Protein AF-A0AA92VD18-F1 (afdb_monomer_lite)

Radius of gyration: 21.06 Å; chains: 1; bounding box: 33×43×44 Å

Structure (mmCIF, N/CA/C/O backbone):
data_AF-A0AA92VD18-F1
#
_entry.id   AF-A0AA92VD18-F1
#
loop_
_atom_site.group_PDB
_atom_site.id
_atom_site.type_symbol
_atom_site.label_atom_id
_atom_site.label_alt_id
_atom_site.label_comp_id
_atom_site.label_asym_id
_atom_site.label_entity_id
_atom_site.label_seq_id
_atom_site.pdbx_PDB_ins_code
_atom_site.Cartn_x
_atom_site.Cartn_y
_atom_site.Cartn_z
_atom_site.occupancy
_atom_site.B_iso_or_equiv
_atom_site.auth_seq_id
_atom_site.auth_comp_id
_atom_site.auth_asym_id
_atom_site.auth_atom_id
_atom_site.pdbx_PDB_model_num
ATOM 1 N N . MET A 1 1 ? -2.225 -33.750 -19.360 1.00 49.34 1 MET A N 1
ATOM 2 C CA . MET A 1 1 ? -2.271 -32.661 -20.359 1.00 49.34 1 MET A CA 1
ATOM 3 C C . MET A 1 1 ? -1.394 -31.536 -19.842 1.00 49.34 1 MET A C 1
ATOM 5 O O . MET A 1 1 ? -1.576 -31.154 -18.693 1.00 49.34 1 MET A O 1
ATOM 9 N N . ALA A 1 2 ? -0.412 -31.080 -20.618 1.00 71.12 2 ALA A N 1
ATOM 10 C CA . ALA A 1 2 ? 0.384 -29.910 -20.256 1.00 71.12 2 ALA A CA 1
ATOM 11 C C . ALA A 1 2 ? -0.450 -28.645 -20.511 1.00 71.12 2 ALA A C 1
ATOM 13 O O . ALA A 1 2 ? -1.105 -28.548 -21.546 1.00 71.12 2 ALA A O 1
ATOM 14 N N . ILE A 1 3 ? -0.458 -27.706 -19.565 1.00 66.31 3 ILE A N 1
ATOM 15 C CA . ILE A 1 3 ? -1.037 -26.378 -19.785 1.00 66.31 3 ILE A CA 1
ATOM 16 C C . ILE A 1 3 ? 0.007 -25.605 -20.588 1.00 66.31 3 ILE A C 1
ATOM 18 O O . ILE A 1 3 ? 1.111 -25.381 -20.093 1.00 66.31 3 ILE A O 1
ATOM 22 N N . GLU A 1 4 ? -0.310 -25.242 -21.829 1.00 65.69 4 GLU A N 1
ATOM 23 C CA . GLU A 1 4 ? 0.524 -24.331 -22.611 1.00 65.69 4 GLU A CA 1
ATOM 24 C C . GLU A 1 4 ? 0.682 -23.025 -21.824 1.00 65.69 4 GLU A C 1
ATOM 26 O O . GLU A 1 4 ? -0.279 -22.277 -21.625 1.00 65.69 4 GLU A O 1
ATOM 31 N N . PHE A 1 5 ? 1.894 -22.757 -21.335 1.00 63.78 5 PHE A N 1
ATOM 32 C CA . PHE A 1 5 ? 2.228 -21.462 -20.763 1.00 63.78 5 PHE A CA 1
ATOM 33 C C . PHE A 1 5 ? 2.185 -20.442 -21.902 1.00 63.78 5 PHE A C 1
ATOM 35 O O . PHE A 1 5 ? 3.153 -20.278 -22.642 1.00 63.78 5 PHE A O 1
ATOM 42 N N . LYS A 1 6 ? 1.050 -19.751 -22.062 1.00 66.81 6 LYS A N 1
ATOM 43 C CA . LYS A 1 6 ? 1.021 -18.496 -22.818 1.00 66.81 6 LYS A CA 1
ATOM 44 C C . LYS A 1 6 ? 2.092 -17.601 -22.206 1.00 66.81 6 LYS A C 1
ATOM 46 O O . LYS A 1 6 ? 2.057 -17.327 -21.007 1.00 66.81 6 LYS A O 1
ATOM 51 N N . THR A 1 7 ? 3.073 -17.222 -23.018 1.00 72.50 7 THR A N 1
ATOM 52 C CA . THR A 1 7 ? 4.186 -16.361 -22.618 1.00 72.50 7 THR A CA 1
ATOM 53 C C . THR A 1 7 ? 3.649 -15.151 -21.865 1.00 72.50 7 THR A C 1
ATOM 55 O O . THR A 1 7 ? 2.747 -14.472 -22.361 1.00 72.50 7 THR A O 1
ATOM 58 N N . ILE A 1 8 ? 4.181 -14.905 -20.665 1.00 74.88 8 ILE A N 1
ATOM 59 C CA . ILE A 1 8 ? 3.827 -13.729 -19.866 1.00 74.88 8 ILE A CA 1
ATOM 60 C C . ILE A 1 8 ? 4.095 -12.497 -20.739 1.00 74.88 8 ILE A C 1
ATOM 62 O O . ILE A 1 8 ? 5.206 -12.374 -21.256 1.00 74.88 8 ILE A O 1
ATOM 66 N N . PRO A 1 9 ? 3.109 -11.610 -20.958 1.00 71.19 9 PRO A N 1
ATOM 67 C CA . PRO A 1 9 ? 3.334 -10.413 -21.750 1.00 71.19 9 PRO A CA 1
ATOM 68 C C . PRO A 1 9 ? 4.320 -9.511 -21.006 1.00 71.19 9 PRO A C 1
ATOM 70 O O . PRO A 1 9 ? 4.026 -9.014 -19.920 1.00 71.19 9 PRO A O 1
ATOM 73 N N . VAL A 1 10 ? 5.503 -9.329 -21.591 1.00 79.56 10 VAL A N 1
ATOM 74 C CA . VAL A 1 10 ? 6.549 -8.448 -21.064 1.00 79.56 10 VAL A CA 1
ATOM 75 C C . VAL A 1 10 ? 6.515 -7.137 -21.845 1.00 79.56 10 VAL A C 1
ATOM 77 O O . VAL A 1 10 ? 6.393 -7.134 -23.073 1.00 79.56 10 VAL A O 1
ATOM 80 N N . LEU A 1 11 ? 6.600 -6.012 -21.135 1.00 83.25 11 LEU A N 1
ATOM 81 C CA . LEU A 1 11 ? 6.775 -4.705 -21.763 1.00 83.25 11 LEU A CA 1
ATOM 82 C C . LEU A 1 11 ? 8.206 -4.597 -22.297 1.00 83.25 11 LEU A C 1
ATOM 84 O O . LEU A 1 11 ? 9.152 -5.004 -21.628 1.00 83.25 11 LEU A O 1
ATOM 88 N N . HIS A 1 12 ? 8.368 -4.032 -23.490 1.00 86.00 12 HIS A N 1
ATOM 89 C CA . HIS A 1 12 ? 9.673 -3.852 -24.123 1.00 86.00 12 HIS A CA 1
ATOM 90 C C . HIS A 1 12 ? 9.880 -2.389 -24.526 1.00 86.00 12 HIS A C 1
ATOM 92 O O . HIS A 1 12 ? 8.917 -1.653 -24.756 1.00 86.00 12 HIS A O 1
ATOM 98 N N . GLY A 1 13 ? 11.147 -1.980 -24.635 1.00 87.44 13 GLY A N 1
ATOM 99 C CA . GLY A 1 13 ? 11.537 -0.661 -25.132 1.00 87.44 13 GLY A CA 1
ATOM 100 C C . GLY A 1 13 ? 10.982 0.495 -24.298 1.00 87.44 13 GLY A C 1
ATOM 101 O O . GLY A 1 13 ? 10.969 0.448 -23.069 1.00 87.44 13 GLY A O 1
ATOM 102 N N . GLU A 1 14 ? 10.507 1.536 -24.978 1.00 83.56 14 GLU A N 1
ATOM 103 C CA . GLU A 1 14 ? 10.033 2.779 -24.357 1.00 83.56 14 GLU A CA 1
ATOM 104 C C . GLU A 1 14 ? 8.864 2.562 -23.378 1.00 83.56 14 GLU A C 1
ATOM 106 O O . GLU A 1 14 ? 8.792 3.206 -22.333 1.00 83.56 14 GLU A O 1
ATOM 111 N N . ALA A 1 15 ? 7.974 1.607 -23.665 1.00 82.44 15 ALA A N 1
ATOM 112 C CA . ALA A 1 15 ? 6.853 1.283 -22.784 1.00 82.44 15 ALA A CA 1
ATOM 113 C C . ALA A 1 15 ? 7.314 0.660 -21.456 1.00 82.44 15 ALA A C 1
ATOM 115 O O . ALA A 1 15 ? 6.704 0.909 -20.417 1.00 82.44 15 ALA A O 1
ATOM 116 N N . ALA A 1 16 ? 8.395 -0.127 -21.483 1.00 88.06 16 ALA A N 1
ATOM 117 C CA . ALA A 1 16 ? 8.988 -0.683 -20.271 1.00 88.06 16 ALA A CA 1
ATOM 118 C C . ALA A 1 16 ? 9.652 0.413 -19.430 1.00 88.06 16 ALA A C 1
ATOM 120 O O . ALA A 1 16 ? 9.433 0.463 -18.225 1.00 88.06 16 ALA A O 1
ATOM 121 N N . ALA A 1 17 ? 10.397 1.320 -20.071 1.00 87.12 17 ALA A N 1
ATOM 122 C CA . ALA A 1 17 ? 11.062 2.430 -19.389 1.00 87.12 17 ALA A CA 1
ATOM 123 C C . ALA A 1 17 ? 10.054 3.336 -18.660 1.00 87.12 17 ALA A C 1
ATOM 125 O O . ALA A 1 17 ? 10.176 3.546 -17.457 1.00 87.12 17 ALA A O 1
ATOM 126 N N . ARG A 1 18 ? 8.986 3.758 -19.351 1.00 88.00 18 ARG A N 1
ATOM 127 C CA . ARG A 1 18 ? 7.921 4.583 -18.752 1.00 88.00 18 ARG A CA 1
ATOM 128 C C . ARG A 1 18 ? 7.206 3.890 -17.592 1.00 88.00 18 ARG A C 1
ATOM 130 O O . ARG A 1 18 ? 6.790 4.546 -16.642 1.00 88.00 18 ARG A O 1
ATOM 137 N N . PHE A 1 19 ? 7.023 2.571 -17.674 1.00 88.00 19 PHE A N 1
ATOM 138 C CA . PHE A 1 19 ? 6.414 1.804 -16.589 1.00 88.00 19 PHE A CA 1
ATOM 139 C C . PHE A 1 19 ? 7.299 1.796 -15.340 1.00 88.00 19 PHE A C 1
ATOM 141 O O . PHE A 1 19 ? 6.784 1.971 -14.239 1.00 88.00 19 PHE A O 1
ATOM 148 N N . VAL A 1 20 ? 8.612 1.614 -15.512 1.00 87.75 20 VAL A N 1
ATOM 149 C CA . VAL A 1 20 ? 9.577 1.626 -14.405 1.00 87.75 20 VAL A CA 1
ATOM 150 C C . VAL A 1 20 ? 9.625 3.006 -13.751 1.00 87.75 20 VAL A C 1
ATOM 152 O O . VAL A 1 20 ? 9.440 3.093 -12.545 1.00 87.75 20 VAL A O 1
ATOM 155 N N . GLU A 1 21 ? 9.733 4.080 -14.534 1.00 89.12 21 GLU A N 1
ATOM 156 C CA . GLU A 1 21 ? 9.736 5.454 -14.006 1.00 89.12 21 GLU A CA 1
ATOM 157 C C . GLU A 1 21 ? 8.458 5.774 -13.213 1.00 89.12 21 GLU A C 1
ATOM 159 O O . GLU A 1 21 ? 8.518 6.275 -12.091 1.00 89.12 21 GLU A O 1
ATOM 164 N N . ALA A 1 22 ? 7.286 5.420 -13.749 1.00 85.00 22 ALA A N 1
ATOM 165 C CA . ALA A 1 22 ? 6.018 5.620 -13.050 1.00 85.00 22 ALA A CA 1
ATOM 166 C C . ALA A 1 22 ? 5.911 4.774 -11.768 1.00 85.00 22 ALA A C 1
ATOM 168 O O . ALA A 1 22 ? 5.315 5.213 -10.778 1.00 85.00 22 ALA A O 1
ATOM 169 N N . ALA A 1 23 ? 6.466 3.559 -11.779 1.00 86.12 23 ALA A N 1
ATOM 170 C CA . ALA A 1 23 ? 6.507 2.692 -10.610 1.00 86.12 23 ALA A CA 1
ATOM 171 C C . ALA A 1 23 ? 7.443 3.250 -9.527 1.00 86.12 23 ALA A C 1
ATOM 173 O O . ALA A 1 23 ? 7.069 3.240 -8.353 1.00 86.12 23 ALA A O 1
ATOM 174 N N . ASP A 1 24 ? 8.600 3.782 -9.915 1.00 87.31 24 ASP A N 1
ATOM 175 C CA . ASP A 1 24 ? 9.569 4.398 -9.009 1.00 87.31 24 ASP A CA 1
ATOM 176 C C . ASP A 1 24 ? 9.007 5.686 -8.395 1.00 87.31 24 ASP A C 1
ATOM 178 O O . ASP A 1 24 ? 9.032 5.846 -7.176 1.00 87.31 24 ASP A O 1
ATOM 182 N N . GLU A 1 25 ? 8.359 6.550 -9.180 1.00 84.31 25 GLU A N 1
ATOM 183 C CA . GLU A 1 25 ? 7.666 7.725 -8.641 1.00 84.31 25 GLU A CA 1
ATOM 184 C C . GLU A 1 25 ? 6.557 7.356 -7.643 1.00 84.31 25 GLU A C 1
ATOM 186 O O . GLU A 1 25 ? 6.359 8.026 -6.623 1.00 84.31 25 GLU A O 1
ATOM 191 N N . ALA A 1 26 ? 5.788 6.305 -7.938 1.00 82.75 26 ALA A N 1
ATOM 192 C CA . ALA A 1 26 ? 4.754 5.812 -7.034 1.00 82.75 26 ALA A CA 1
ATOM 193 C C . ALA A 1 26 ? 5.363 5.221 -5.754 1.00 82.75 26 ALA A C 1
ATOM 195 O O . ALA A 1 26 ? 4.774 5.352 -4.677 1.00 82.75 26 ALA A O 1
ATOM 196 N N . LEU A 1 27 ? 6.541 4.601 -5.862 1.00 78.56 27 LEU A N 1
ATOM 197 C CA . LEU A 1 27 ? 7.301 4.079 -4.735 1.00 78.56 27 LEU A CA 1
ATOM 198 C C . LEU A 1 27 ? 7.852 5.206 -3.856 1.00 78.56 27 LEU A C 1
ATOM 200 O O . LEU A 1 27 ? 7.720 5.129 -2.639 1.00 78.56 27 LEU A O 1
ATOM 204 N N . GLU A 1 28 ? 8.391 6.277 -4.430 1.00 78.81 28 GLU A N 1
ATOM 205 C CA . GLU A 1 28 ? 8.854 7.446 -3.669 1.00 78.81 28 GLU A CA 1
ATOM 206 C C . GLU A 1 28 ? 7.701 8.150 -2.942 1.00 78.81 28 GLU A C 1
ATOM 208 O O . GLU A 1 28 ? 7.831 8.599 -1.802 1.00 78.81 28 GLU A O 1
ATOM 213 N N . LYS A 1 29 ? 6.519 8.179 -3.565 1.00 75.69 29 LYS A N 1
ATOM 214 C CA . LYS A 1 29 ? 5.287 8.714 -2.968 1.00 75.69 29 LYS A CA 1
ATOM 215 C C . LYS A 1 29 ? 4.603 7.706 -2.025 1.00 75.69 29 LYS A C 1
ATOM 217 O O . LYS A 1 29 ? 3.594 8.040 -1.397 1.00 75.69 29 LYS A O 1
ATOM 222 N N . ARG A 1 30 ? 5.139 6.486 -1.855 1.00 65.88 30 ARG A N 1
ATOM 223 C CA . ARG A 1 30 ? 4.609 5.436 -0.963 1.00 65.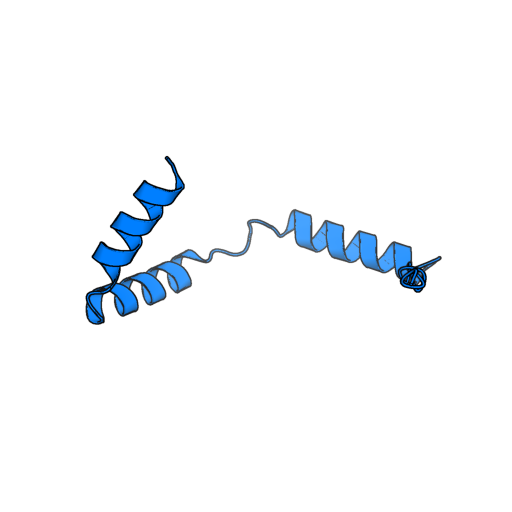88 30 ARG A CA 1
ATOM 224 C C . ARG A 1 30 ? 4.896 5.780 0.501 1.00 65.88 30 ARG A C 1
ATOM 226 O O . ARG A 1 30 ? 5.753 5.204 1.159 1.00 65.88 30 ARG A O 1
ATOM 233 N N . GLY A 1 31 ? 4.138 6.732 1.019 1.00 64.81 31 GLY A N 1
ATOM 234 C CA . GLY A 1 31 ? 4.264 7.223 2.391 1.00 64.81 31 GLY A CA 1
ATOM 235 C C . GLY A 1 31 ? 3.724 8.636 2.578 1.00 64.81 31 GLY A C 1
ATOM 236 O O . GLY A 1 31 ? 3.446 9.033 3.703 1.00 64.81 31 GLY A O 1
ATOM 237 N N . THR A 1 32 ? 3.510 9.376 1.486 1.00 66.44 32 THR A N 1
ATOM 238 C CA . THR A 1 32 ? 2.899 10.714 1.525 1.00 66.44 32 THR A CA 1
ATOM 239 C C . THR A 1 32 ? 1.377 10.663 1.651 1.00 66.44 32 THR A C 1
ATOM 241 O O . THR A 1 32 ? 0.752 11.655 2.020 1.00 66.44 32 THR A O 1
ATOM 244 N N . ILE A 1 33 ? 0.763 9.508 1.374 1.00 70.81 33 ILE A N 1
ATOM 245 C CA . ILE A 1 33 ? -0.685 9.329 1.474 1.00 70.81 33 ILE A CA 1
ATOM 246 C C . ILE A 1 33 ? -1.044 8.924 2.904 1.00 70.81 33 ILE A C 1
ATOM 248 O O . ILE A 1 33 ? -0.954 7.755 3.286 1.00 70.81 33 ILE A O 1
ATOM 252 N N . ASP A 1 34 ? -1.475 9.903 3.698 1.00 77.88 34 ASP A N 1
ATOM 253 C CA . ASP A 1 34 ? -1.995 9.653 5.036 1.00 77.88 34 ASP A CA 1
ATOM 254 C C . ASP A 1 34 ? -3.421 9.075 4.978 1.00 77.88 34 ASP A C 1
ATOM 256 O O . ASP A 1 34 ? -4.411 9.758 4.699 1.00 77.88 34 ASP A O 1
ATOM 260 N N . PHE A 1 35 ? -3.536 7.785 5.289 1.00 79.88 35 PHE A N 1
ATOM 261 C CA . PHE A 1 35 ? -4.818 7.092 5.398 1.00 79.88 35 PHE A CA 1
ATOM 262 C C . PHE A 1 35 ? -5.471 7.233 6.784 1.00 79.88 35 PHE A C 1
ATOM 264 O O . PHE A 1 35 ? -6.530 6.642 7.010 1.00 79.88 35 PHE A O 1
ATOM 271 N N . SER A 1 36 ? -4.902 8.005 7.718 1.00 84.00 36 SER A N 1
ATOM 272 C CA . SER A 1 36 ? -5.378 8.141 9.105 1.00 84.00 36 SER A CA 1
ATOM 273 C C . SER A 1 36 ? -6.877 8.435 9.203 1.00 84.00 36 SER A C 1
ATOM 275 O O . SER A 1 36 ? -7.596 7.787 9.968 1.00 84.00 36 SER A O 1
ATOM 277 N N . THR A 1 37 ? -7.383 9.345 8.369 1.00 87.69 37 THR A N 1
ATOM 278 C CA . THR A 1 37 ? -8.795 9.752 8.362 1.00 87.69 37 THR A CA 1
ATOM 279 C C . THR A 1 37 ? -9.698 8.633 7.843 1.00 87.69 37 THR A C 1
ATOM 281 O O . THR A 1 37 ? -10.784 8.394 8.376 1.00 87.69 37 THR A O 1
ATOM 284 N N . GLN A 1 38 ? -9.251 7.903 6.821 1.00 87.75 38 GLN A N 1
ATOM 285 C CA . GLN A 1 38 ? -9.987 6.773 6.250 1.00 87.75 38 GLN A CA 1
ATOM 286 C C . GLN A 1 38 ? -10.021 5.604 7.244 1.00 87.75 38 GLN A C 1
ATOM 288 O O . GLN A 1 38 ? -11.075 5.013 7.483 1.00 87.75 38 GLN A O 1
ATOM 293 N N . VAL A 1 39 ? -8.899 5.353 7.925 1.00 87.56 39 VAL A N 1
ATOM 294 C CA . VAL A 1 39 ? -8.785 4.378 9.015 1.00 87.56 39 VAL A CA 1
ATOM 295 C C . VAL A 1 39 ? -9.674 4.769 10.198 1.00 87.56 39 VAL A C 1
ATOM 297 O O . VAL A 1 39 ? -10.342 3.904 10.768 1.00 87.56 39 VAL A O 1
ATOM 300 N N . ALA A 1 40 ? -9.747 6.051 10.564 1.00 89.12 40 ALA A N 1
ATOM 301 C CA . ALA A 1 40 ? -10.620 6.534 11.632 1.00 89.12 40 ALA A CA 1
ATOM 302 C C . ALA A 1 40 ? -12.105 6.314 11.297 1.00 89.12 40 ALA A C 1
ATOM 304 O O . ALA A 1 40 ? -12.849 5.781 12.125 1.00 89.12 40 ALA A O 1
ATOM 305 N N . LYS A 1 41 ? -12.520 6.632 10.063 1.00 91.88 41 LYS A N 1
ATOM 306 C CA . LYS A 1 41 ? -13.881 6.368 9.567 1.00 91.88 41 LYS A CA 1
ATOM 307 C C . LYS A 1 41 ? -14.207 4.872 9.578 1.00 91.88 41 LYS A C 1
ATOM 309 O O . LYS A 1 41 ? -15.238 4.478 10.122 1.00 91.88 41 LYS A O 1
ATOM 314 N N . ALA A 1 42 ? -13.311 4.029 9.064 1.00 89.19 42 ALA A N 1
ATOM 315 C CA . ALA A 1 42 ? -13.490 2.578 9.074 1.00 89.19 42 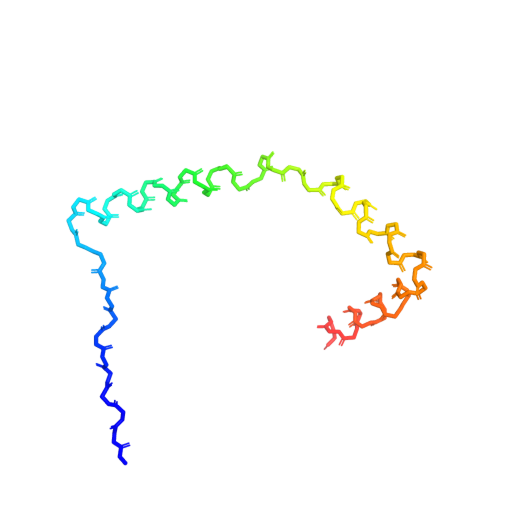ALA A CA 1
ATOM 316 C C . ALA A 1 42 ? -13.613 2.028 10.507 1.00 89.19 42 ALA A C 1
ATOM 318 O O . ALA A 1 42 ? -14.516 1.243 10.804 1.00 89.19 42 ALA A O 1
ATOM 319 N N . ARG A 1 43 ? -12.770 2.499 11.437 1.00 87.44 43 ARG A N 1
ATOM 320 C CA . ARG A 1 43 ? -12.861 2.142 12.863 1.00 87.44 43 ARG A CA 1
ATOM 321 C C . ARG A 1 43 ? -14.197 2.563 13.477 1.00 87.44 43 ARG A C 1
ATOM 323 O O . ARG A 1 43 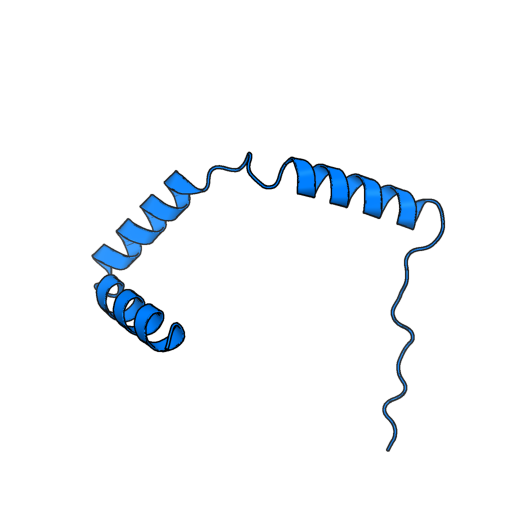? -14.760 1.791 14.251 1.00 87.44 43 ARG A O 1
ATOM 330 N N . ALA A 1 44 ? -14.715 3.746 13.147 1.00 90.31 44 ALA A N 1
ATOM 331 C CA . ALA A 1 44 ? -16.011 4.214 13.640 1.00 90.31 44 ALA A CA 1
ATOM 332 C C . ALA A 1 44 ? -17.170 3.325 13.151 1.00 90.31 44 ALA A C 1
ATOM 334 O O . ALA A 1 44 ? -18.015 2.924 13.955 1.00 90.31 44 ALA A O 1
ATOM 335 N N . ILE A 1 45 ? -17.167 2.940 11.870 1.00 90.94 45 ILE A N 1
ATOM 336 C CA . ILE A 1 45 ? -18.166 2.027 11.289 1.00 90.94 45 ILE A CA 1
ATOM 337 C C . ILE A 1 45 ? -18.119 0.658 11.982 1.00 90.94 45 ILE A C 1
ATOM 339 O O . ILE A 1 45 ? -19.148 0.160 12.437 1.00 90.94 45 ILE A O 1
ATOM 343 N N . LEU A 1 46 ? -16.924 0.080 12.136 1.00 87.94 46 LEU A N 1
ATOM 344 C CA . LEU A 1 46 ? -16.734 -1.231 12.771 1.00 87.94 46 LEU A CA 1
ATOM 345 C C . LEU A 1 46 ? -17.123 -1.252 14.257 1.00 87.94 46 LEU A C 1
ATOM 347 O O . LEU A 1 46 ? -17.562 -2.283 14.773 1.00 87.94 46 LEU A O 1
ATOM 351 N N . LYS A 1 47 ? -16.961 -0.125 14.964 1.00 87.94 47 LYS A N 1
ATOM 352 C CA . LYS A 1 47 ? -17.447 0.036 16.342 1.00 87.94 47 LYS A CA 1
ATOM 353 C C . LYS A 1 47 ? -18.973 0.073 16.387 1.00 87.94 47 LYS A C 1
ATOM 355 O O . LYS A 1 47 ? -19.564 -0.628 17.205 1.00 87.94 47 LYS A O 1
ATOM 360 N N . ARG A 1 48 ? -19.611 0.827 15.484 1.00 87.38 48 ARG A N 1
ATOM 361 C CA . ARG A 1 48 ? -21.078 0.909 15.385 1.00 87.38 48 ARG A CA 1
ATOM 362 C C . ARG A 1 48 ? -21.713 -0.446 15.062 1.00 87.38 48 ARG A C 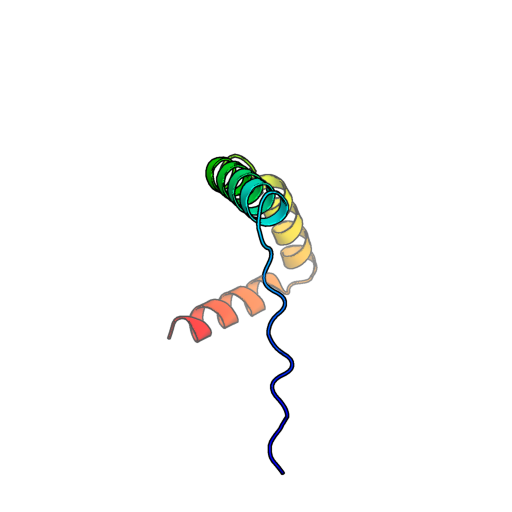1
ATOM 364 O O . ARG A 1 48 ? -22.747 -0.777 15.630 1.00 87.38 48 ARG A O 1
ATOM 371 N N . SER A 1 49 ? -21.079 -1.249 14.209 1.00 86.06 49 SER A N 1
ATOM 372 C CA . SER A 1 49 ? -21.554 -2.592 13.852 1.00 86.06 49 SER A CA 1
ATOM 373 C C . SER A 1 49 ? -21.225 -3.680 14.887 1.00 86.06 49 SER A C 1
ATOM 375 O O . SER A 1 49 ? -21.529 -4.846 14.652 1.00 86.06 49 SER A O 1
ATOM 377 N N . LYS A 1 50 ? -20.594 -3.339 16.027 1.00 82.31 50 LYS A N 1
ATOM 378 C CA . LYS A 1 50 ? -20.096 -4.275 17.064 1.00 82.31 50 LYS A CA 1
ATOM 379 C C . LYS A 1 50 ? -19.079 -5.318 16.560 1.00 82.31 50 LYS A C 1
ATOM 381 O O . LYS A 1 50 ? -18.699 -6.220 17.305 1.00 82.31 50 LYS A O 1
ATOM 386 N N . MET A 1 51 ? -18.573 -5.189 15.332 1.00 79.00 51 MET A N 1
ATOM 387 C CA . MET A 1 51 ? -17.622 -6.139 14.735 1.00 79.00 51 MET A CA 1
ATOM 388 C C . MET A 1 51 ? -16.166 -5.896 15.154 1.00 79.00 51 MET A C 1
ATOM 390 O O . MET A 1 51 ? -15.309 -6.757 14.951 1.00 79.00 51 MET A O 1
ATOM 394 N N . TYR A 1 52 ? -15.881 -4.748 15.772 1.00 75.50 52 TYR A N 1
ATOM 395 C CA . TYR A 1 52 ? -14.534 -4.335 16.172 1.00 75.50 52 TYR A CA 1
ATOM 396 C C . TYR A 1 52 ? -13.786 -5.380 17.023 1.00 75.50 52 TYR A C 1
ATOM 398 O O . TYR A 1 52 ? -12.627 -5.692 16.751 1.00 75.50 52 TYR A O 1
ATOM 406 N N . ASN A 1 53 ? -14.453 -5.976 18.016 1.00 75.19 53 ASN A N 1
ATOM 407 C CA . ASN A 1 53 ? -13.830 -6.957 18.912 1.00 75.19 53 ASN A CA 1
ATOM 408 C C . ASN A 1 53 ? -13.580 -8.310 18.227 1.00 75.19 53 ASN A C 1
ATOM 410 O O . ASN A 1 53 ? -12.573 -8.959 18.503 1.00 75.19 53 ASN A O 1
ATOM 414 N N . LYS A 1 54 ? -14.449 -8.703 17.285 1.00 73.62 54 LYS A N 1
ATOM 415 C CA . LYS A 1 54 ? -14.319 -9.952 16.518 1.00 73.62 54 LYS A CA 1
ATOM 416 C C . LYS A 1 54 ? -13.101 -9.912 15.590 1.00 73.62 54 LYS A C 1
ATOM 418 O O . LYS A 1 54 ? -12.334 -10.867 15.539 1.00 73.62 54 LYS A O 1
ATOM 423 N N . LEU A 1 55 ? -12.873 -8.774 14.929 1.00 70.50 55 LEU A N 1
ATOM 424 C CA . LEU A 1 55 ? -11.696 -8.557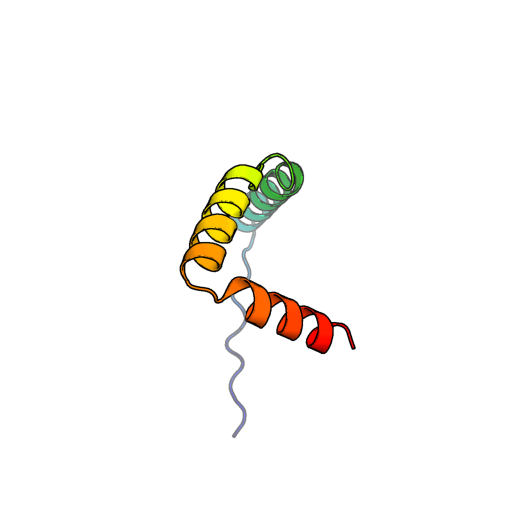 14.077 1.00 70.50 55 LEU A CA 1
ATOM 425 C C . LEU A 1 55 ? -10.395 -8.469 14.888 1.00 70.50 55 LEU A C 1
ATOM 427 O O . LEU A 1 55 ? -9.365 -8.986 14.460 1.00 70.50 55 LEU A O 1
ATOM 431 N N . LYS A 1 56 ? -10.438 -7.864 16.084 1.00 70.81 56 LYS A N 1
ATOM 432 C CA . LYS A 1 56 ? -9.278 -7.801 16.987 1.00 70.81 56 LYS A CA 1
ATOM 433 C C . LYS A 1 56 ? -8.839 -9.193 17.455 1.00 70.81 56 LYS A C 1
ATOM 435 O O . LYS A 1 56 ? -7.640 -9.446 17.529 1.00 70.81 56 LYS A O 1
ATOM 440 N N . GLN A 1 57 ? -9.791 -10.080 17.745 1.00 67.62 57 GLN A N 1
ATOM 441 C CA . GLN A 1 57 ? -9.491 -11.460 18.127 1.00 67.62 57 GLN A CA 1
ATOM 442 C C . GLN A 1 57 ? -8.916 -12.260 16.952 1.00 67.62 57 GLN A C 1
ATOM 444 O O . GLN A 1 57 ? -7.929 -12.966 17.121 1.00 67.62 57 GLN A O 1
ATOM 44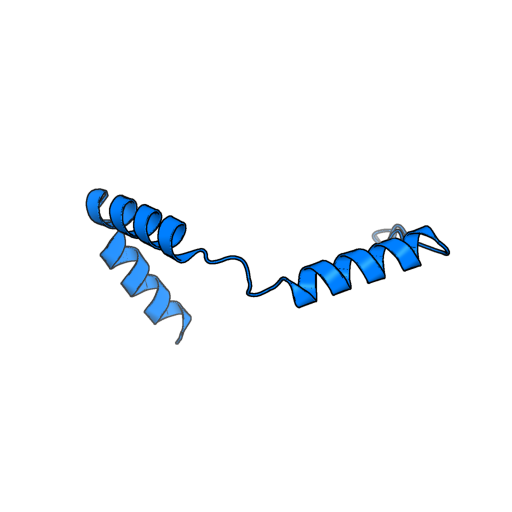9 N N . HIS A 1 58 ? -9.479 -12.099 15.752 1.00 72.00 58 HIS A N 1
ATOM 450 C CA . HIS A 1 58 ? -8.993 -12.798 14.563 1.00 72.00 58 HIS A CA 1
ATOM 451 C C . HIS A 1 58 ? -7.567 -12.384 14.171 1.00 72.00 58 HIS A C 1
ATOM 453 O O . HIS A 1 58 ? -6.786 -13.238 13.774 1.00 72.00 58 HIS A O 1
ATOM 459 N N . ARG A 1 59 ? -7.191 -11.103 14.321 1.00 72.38 59 ARG A N 1
ATOM 460 C CA . ARG A 1 59 ? -5.806 -10.662 14.073 1.00 72.38 59 ARG A CA 1
ATOM 461 C C . ARG A 1 59 ? -4.813 -11.364 15.005 1.00 72.38 59 ARG A C 1
ATOM 463 O O . ARG A 1 59 ? -3.815 -11.876 14.522 1.00 72.38 59 ARG A O 1
ATOM 470 N N . LYS A 1 60 ? -5.105 -11.434 16.310 1.00 70.19 60 LYS A N 1
ATOM 471 C CA . LYS A 1 60 ? -4.222 -12.110 17.280 1.00 70.19 60 LYS A CA 1
ATOM 472 C C . LYS A 1 60 ? -4.014 -13.591 16.964 1.00 70.19 60 LYS A C 1
ATOM 474 O O . LYS A 1 60 ? -2.946 -14.116 17.229 1.00 70.19 60 LYS A O 1
ATOM 479 N N . ASN A 1 61 ? -5.028 -14.247 16.405 1.00 67.56 61 ASN A N 1
ATOM 480 C CA . ASN A 1 61 ? -4.962 -15.662 16.054 1.00 67.56 61 ASN A CA 1
ATOM 481 C C . ASN A 1 61 ? -4.195 -15.934 14.746 1.00 67.56 61 ASN A C 1
ATOM 483 O O . ASN A 1 61 ? -3.853 -17.080 14.504 1.00 67.56 61 ASN A O 1
ATOM 487 N N . CYS A 1 62 ? -3.971 -14.925 13.895 1.00 54.78 62 CYS A N 1
ATOM 488 C CA . CYS A 1 62 ? -3.175 -15.052 12.665 1.00 54.78 62 CYS A CA 1
ATOM 489 C C . CYS A 1 62 ? -1.698 -14.672 12.859 1.00 54.78 62 CYS A C 1
ATOM 491 O O . CYS A 1 62 ? -0.898 -14.877 11.955 1.00 54.78 62 CYS A O 1
ATOM 493 N N . GLU A 1 63 ? -1.360 -14.062 13.997 1.00 66.06 63 GLU A N 1
ATOM 494 C CA . GLU A 1 63 ? 0.015 -13.729 14.397 1.00 66.06 63 GLU A CA 1
ATOM 495 C C . GLU A 1 63 ? 0.632 -14.824 15.303 1.00 66.06 63 GLU A C 1
ATOM 497 O O . GLU A 1 63 ? 1.750 -14.651 15.784 1.00 66.06 63 GLU A O 1
ATOM 502 N N . MET A 1 64 ? -0.092 -15.934 15.524 1.00 52.94 64 MET A N 1
ATOM 503 C CA . MET A 1 64 ? 0.383 -17.194 16.122 1.00 52.94 64 MET A CA 1
ATOM 504 C C . MET A 1 64 ? 0.458 -18.281 15.054 1.00 52.94 64 MET A C 1
ATOM 506 O O . MET A 1 64 ? 1.359 -19.137 15.174 1.00 52.94 64 MET A O 1
#

Secondary structure (DSSP, 8-state):
-----PPP----THHHHHHHHHHHHHHHTTTT---HHHHHHHHHHHHHTT-HHHHHHHHHHH--

Sequence (64 aa):
MAIEFKTIPVLHGEAAARFVEAADEALEKRGTIDFSTQVAKARAILKRSKMYNKLKQHRKNCEM

Foldseek 3Di:
DDDPPPPDDDDDDPRNVVVVVVVVVVVVCVPVDDCPVVVVVVCVVCVVVVNNVVVVVVVVVVVD

pLDDT: mean 78.15, std 10.09, range [49.34, 91.88]

Organism: NCBI:txid165179